Protein AF-A0A7C6SPL7-F1 (afdb_monomer_lite)

Sequence (47 aa):
MLYIYLVLVALLIINIVWNMLREKDVLVQVDAALVLVPLILRLLLIK

pLDDT: mean 85.16, std 5.83, range [60.41, 92.0]

Radius of gyration: 11.58 Å; chains: 1; bounding box: 28×15×30 Å

Secondary structure (DSSP, 8-state):
-HHHHHHHHHHHHHHHHHHHHH---HHHHHHHHHHHHHHHHHHTT--

Foldseek 3Di:
DVVVVLVVLVVLLVVLVVCLVVDPDVVSNVVSVVVNVVSVCVNVVND

Structure (mmCIF, N/CA/C/O backbone):
data_AF-A0A7C6SPL7-F1
#
_entry.id   AF-A0A7C6SPL7-F1
#
loop_
_atom_site.group_PDB
_atom_site.id
_atom_site.type_symbol
_atom_site.label_atom_id
_atom_site.label_alt_id
_atom_site.label_comp_id
_atom_site.label_asym_id
_atom_site.label_entity_id
_atom_site.label_seq_id
_atom_site.pdbx_PDB_ins_code
_atom_site.Cartn_x
_atom_site.Cartn_y
_atom_site.Cartn_z
_atom_site.occupancy
_atom_site.B_iso_or_equiv
_atom_site.auth_seq_id
_atom_site.auth_comp_id
_atom_site.auth_asym_id
_atom_site.auth_atom_id
_atom_site.pdbx_PDB_model_num
ATOM 1 N N . MET A 1 1 ? -15.250 9.085 12.072 1.00 66.81 1 MET A N 1
ATOM 2 C CA . MET A 1 1 ? -13.777 9.213 11.972 1.00 66.81 1 MET A CA 1
ATOM 3 C C . MET A 1 1 ? -13.109 7.971 11.378 1.00 66.81 1 MET A C 1
ATOM 5 O O . MET A 1 1 ? -12.431 8.123 10.374 1.00 66.81 1 MET A O 1
ATOM 9 N N . LEU A 1 2 ? -13.345 6.756 11.900 1.00 79.75 2 LEU A N 1
ATOM 10 C CA . LEU A 1 2 ? -12.747 5.509 11.376 1.00 79.75 2 LEU A CA 1
ATOM 11 C C . LEU A 1 2 ? -13.031 5.250 9.881 1.00 79.75 2 LEU A C 1
ATOM 13 O O . LEU A 1 2 ? -12.123 4.931 9.127 1.00 79.75 2 LEU A O 1
ATOM 17 N N . TYR A 1 3 ? -14.274 5.441 9.433 1.00 81.81 3 TYR A N 1
ATOM 18 C CA . TYR A 1 3 ? -14.643 5.206 8.030 1.00 81.81 3 TYR A CA 1
ATOM 19 C C . TYR A 1 3 ? -13.951 6.163 7.051 1.00 81.81 3 TYR A C 1
ATOM 21 O O . TYR A 1 3 ? -13.522 5.743 5.986 1.00 81.81 3 TYR A O 1
ATOM 29 N N . ILE A 1 4 ? -13.779 7.432 7.433 1.00 87.69 4 ILE A N 1
ATOM 30 C CA . ILE A 1 4 ? -13.060 8.426 6.619 1.00 87.69 4 ILE A CA 1
ATOM 31 C C . ILE A 1 4 ? -11.581 8.038 6.511 1.00 87.69 4 ILE A C 1
ATOM 33 O O . ILE A 1 4 ? -11.006 8.101 5.429 1.00 87.69 4 ILE A O 1
ATOM 37 N N . TYR A 1 5 ? -10.985 7.577 7.615 1.00 86.12 5 TYR A N 1
ATOM 38 C CA . TYR A 1 5 ? -9.622 7.050 7.618 1.00 86.12 5 TYR A CA 1
ATOM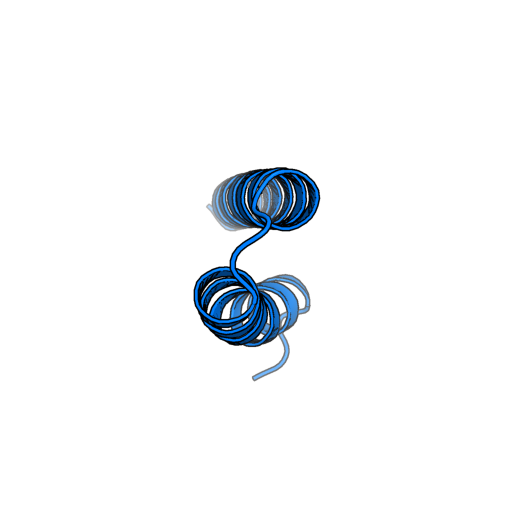 39 C C . TYR A 1 5 ? -9.475 5.852 6.670 1.00 86.12 5 TYR A C 1
ATOM 41 O O . TYR A 1 5 ? -8.584 5.856 5.828 1.00 86.12 5 TYR A O 1
ATOM 49 N N . LEU A 1 6 ? -10.382 4.873 6.737 1.00 84.31 6 LEU A N 1
ATOM 50 C CA . LEU A 1 6 ? -10.362 3.706 5.849 1.00 84.31 6 LEU A CA 1
ATOM 51 C C . LEU A 1 6 ? -10.513 4.090 4.370 1.00 84.31 6 LEU A C 1
ATOM 53 O O . LEU A 1 6 ? -9.806 3.543 3.528 1.00 84.31 6 LEU A O 1
ATOM 57 N N . VAL A 1 7 ? -11.376 5.060 4.051 1.00 90.44 7 VAL A N 1
ATOM 58 C CA . VAL A 1 7 ? -11.549 5.567 2.678 1.00 90.44 7 VAL A CA 1
ATOM 59 C C . VAL A 1 7 ? -10.276 6.247 2.170 1.00 90.44 7 VAL A C 1
ATOM 61 O O . VAL A 1 7 ? -9.859 5.995 1.041 1.00 90.44 7 VAL A O 1
ATOM 64 N N . LEU A 1 8 ? -9.621 7.063 2.999 1.00 90.31 8 LEU A N 1
ATOM 65 C CA . LEU A 1 8 ? -8.349 7.695 2.640 1.00 90.31 8 LEU A CA 1
ATOM 66 C C . LEU A 1 8 ? -7.240 6.661 2.430 1.00 90.31 8 LEU A C 1
ATOM 68 O O . LEU A 1 8 ? -6.503 6.748 1.451 1.00 90.31 8 LEU A O 1
ATOM 72 N N . VAL A 1 9 ? -7.146 5.660 3.309 1.00 88.38 9 VAL A N 1
ATOM 73 C CA . VAL A 1 9 ? -6.176 4.563 3.175 1.00 88.38 9 VAL A CA 1
ATOM 74 C C . VAL A 1 9 ? -6.434 3.770 1.892 1.00 88.38 9 VAL A C 1
ATOM 76 O O . VAL A 1 9 ? -5.492 3.498 1.153 1.00 88.38 9 VAL A O 1
ATOM 79 N N . ALA A 1 10 ? -7.693 3.463 1.573 1.00 88.31 10 ALA A N 1
ATOM 80 C CA . ALA A 1 10 ? -8.056 2.771 0.339 1.00 88.31 10 ALA A CA 1
ATOM 81 C C . ALA A 1 10 ? -7.689 3.583 -0.917 1.00 88.31 10 ALA A C 1
ATOM 83 O O . ALA A 1 10 ? -7.107 3.033 -1.851 1.00 88.31 10 ALA A O 1
ATOM 84 N N . LEU A 1 11 ? -7.950 4.895 -0.929 1.00 92.00 11 LEU A N 1
ATOM 85 C CA . LEU A 1 11 ? -7.537 5.782 -2.026 1.00 92.00 11 LEU A CA 1
ATOM 86 C C . LEU A 1 11 ? -6.016 5.837 -2.196 1.00 92.00 11 LEU A C 1
ATOM 88 O O . LEU A 1 11 ? -5.521 5.904 -3.324 1.00 92.00 11 LEU A O 1
ATOM 92 N N . LEU A 1 12 ? -5.278 5.797 -1.087 1.00 89.81 12 LEU A N 1
ATOM 93 C CA . LEU A 1 12 ? -3.822 5.785 -1.104 1.00 89.81 12 LEU A CA 1
ATOM 94 C C . LEU A 1 12 ? -3.294 4.467 -1.693 1.00 89.81 12 LEU A C 1
ATOM 96 O O . LEU A 1 12 ? -2.442 4.500 -2.575 1.00 89.81 12 LEU A O 1
ATOM 100 N N . ILE A 1 13 ? -3.856 3.322 -1.284 1.00 89.19 13 ILE A N 1
ATOM 101 C CA . ILE A 1 13 ? -3.526 1.999 -1.842 1.00 89.19 13 ILE A CA 1
ATOM 102 C C . ILE A 1 13 ? -3.768 1.980 -3.355 1.00 89.19 13 ILE A C 1
ATOM 104 O O . ILE A 1 13 ? -2.895 1.550 -4.103 1.00 89.19 13 ILE A O 1
ATOM 108 N N . ILE A 1 14 ? -4.914 2.488 -3.820 1.00 91.44 14 ILE A N 1
ATOM 109 C CA . ILE A 1 14 ? -5.241 2.534 -5.254 1.00 91.44 14 ILE A CA 1
ATOM 110 C C . ILE A 1 14 ? -4.222 3.379 -6.023 1.00 91.44 14 ILE A C 1
ATOM 112 O O . ILE A 1 14 ? -3.749 2.945 -7.070 1.00 91.44 14 ILE A O 1
ATOM 116 N N . ASN A 1 15 ? -3.849 4.554 -5.504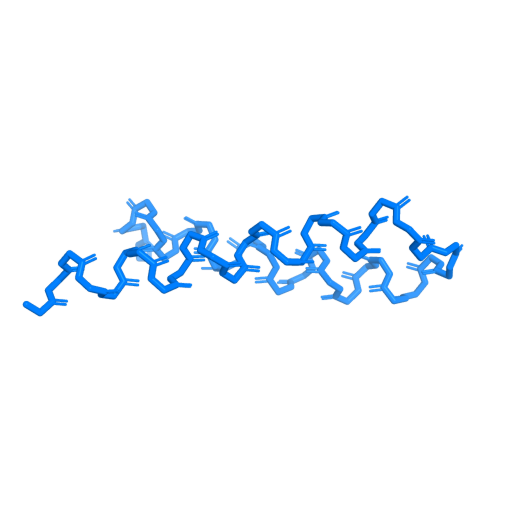 1.00 91.19 15 ASN A N 1
ATOM 117 C CA . ASN A 1 15 ? -2.838 5.400 -6.142 1.00 91.19 15 ASN A CA 1
ATOM 118 C C . ASN A 1 15 ? -1.474 4.713 -6.215 1.00 91.19 15 ASN A C 1
ATOM 120 O O . ASN A 1 15 ? -0.835 4.755 -7.262 1.00 91.19 15 ASN A O 1
ATOM 124 N N . ILE A 1 16 ? -1.042 4.051 -5.139 1.00 88.44 16 ILE A N 1
ATOM 125 C CA . ILE A 1 16 ? 0.244 3.344 -5.110 1.00 88.44 16 ILE A CA 1
ATOM 126 C C . ILE A 1 16 ? 0.232 2.184 -6.110 1.00 88.44 16 ILE A C 1
ATOM 128 O O . ILE A 1 16 ? 1.168 2.055 -6.892 1.00 88.44 16 ILE A O 1
ATOM 132 N N . VAL A 1 17 ? -0.836 1.382 -6.149 1.00 88.69 17 VAL A N 1
ATOM 133 C CA . VAL A 1 17 ? -0.969 0.272 -7.107 1.00 88.69 17 VAL A CA 1
ATOM 134 C C . VAL A 1 17 ? -0.997 0.790 -8.545 1.00 88.69 17 VAL A C 1
ATOM 136 O O . VAL A 1 17 ? -0.302 0.246 -9.400 1.00 88.69 17 VAL A O 1
ATOM 139 N N . TRP A 1 18 ? -1.738 1.866 -8.823 1.00 89.94 18 TRP A N 1
ATOM 140 C CA . TRP A 1 18 ? -1.749 2.487 -10.149 1.00 89.94 18 TRP A CA 1
ATOM 141 C C . TRP A 1 18 ? -0.355 2.981 -10.541 1.00 89.94 18 TRP A C 1
ATOM 143 O O . TRP A 1 18 ? 0.089 2.750 -11.667 1.00 89.94 18 TRP A O 1
ATOM 153 N N . ASN A 1 19 ? 0.353 3.625 -9.611 1.00 88.00 19 ASN A N 1
ATOM 154 C CA . ASN A 1 19 ? 1.712 4.093 -9.834 1.00 88.00 19 ASN A CA 1
ATOM 155 C C . ASN A 1 19 ? 2.653 2.918 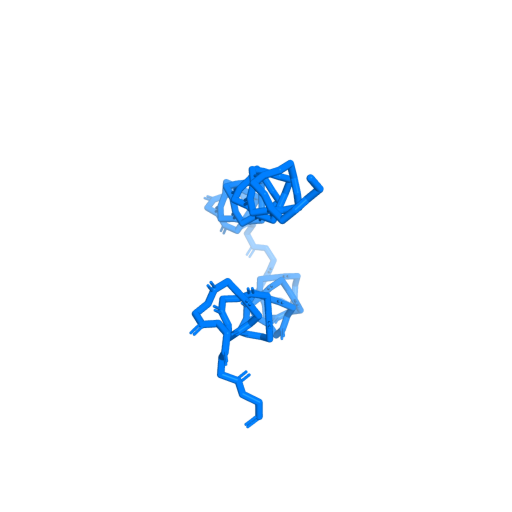-10.128 1.00 88.00 19 ASN A C 1
ATOM 157 O O . ASN A 1 19 ? 3.342 2.931 -11.138 1.00 88.00 19 ASN A O 1
ATOM 161 N N . MET A 1 20 ? 2.596 1.847 -9.331 1.00 84.94 20 MET A N 1
ATOM 162 C CA . MET A 1 20 ? 3.397 0.631 -9.523 1.00 84.94 20 MET A CA 1
ATOM 163 C C . MET A 1 20 ? 3.140 -0.083 -10.855 1.00 84.94 20 MET A C 1
ATOM 165 O O . MET A 1 20 ? 4.044 -0.733 -11.368 1.00 84.94 20 MET A O 1
ATOM 169 N N . LEU A 1 21 ? 1.924 -0.003 -11.406 1.00 84.88 21 LEU A N 1
ATOM 170 C CA . LEU A 1 21 ? 1.603 -0.577 -12.719 1.00 84.88 21 LEU A CA 1
ATOM 171 C C . LEU A 1 21 ? 2.141 0.263 -13.885 1.00 84.88 21 LEU A C 1
ATOM 173 O O . LEU A 1 21 ? 2.272 -0.243 -15.000 1.00 84.88 21 LEU A O 1
ATOM 177 N N . ARG A 1 22 ? 2.406 1.551 -13.651 1.00 86.44 22 ARG A N 1
ATOM 178 C CA . ARG A 1 22 ? 2.824 2.512 -14.677 1.00 86.44 22 ARG A CA 1
ATOM 179 C C . ARG A 1 22 ? 4.329 2.781 -14.646 1.00 86.44 22 ARG A C 1
ATOM 181 O O . ARG A 1 22 ? 4.916 3.030 -15.699 1.00 86.44 22 ARG A O 1
ATOM 188 N N . GLU A 1 23 ? 4.939 2.719 -13.469 1.00 83.38 23 GLU A N 1
ATOM 189 C CA . GLU A 1 23 ? 6.376 2.873 -13.272 1.00 83.38 23 GLU A CA 1
ATOM 190 C C . GLU A 1 23 ? 7.134 1.651 -13.813 1.00 83.38 23 GLU A C 1
ATOM 192 O O . GLU A 1 23 ? 6.771 0.507 -13.541 1.00 83.38 23 GLU A O 1
ATOM 197 N N . LYS A 1 24 ? 8.210 1.887 -14.571 1.00 78.81 24 LYS A N 1
ATOM 198 C CA . LYS A 1 24 ? 9.117 0.828 -15.055 1.00 78.81 24 LYS A CA 1
ATOM 199 C C . LYS A 1 24 ? 10.359 0.654 -14.180 1.00 78.81 24 LYS A C 1
ATOM 201 O O . LYS A 1 24 ? 11.052 -0.353 -14.315 1.00 78.81 24 LYS A O 1
ATOM 206 N N . ASP A 1 25 ? 10.635 1.615 -13.300 1.00 86.19 25 ASP A N 1
ATOM 207 C CA . ASP A 1 25 ? 11.798 1.575 -12.422 1.00 86.19 25 ASP A CA 1
ATOM 208 C C . ASP A 1 25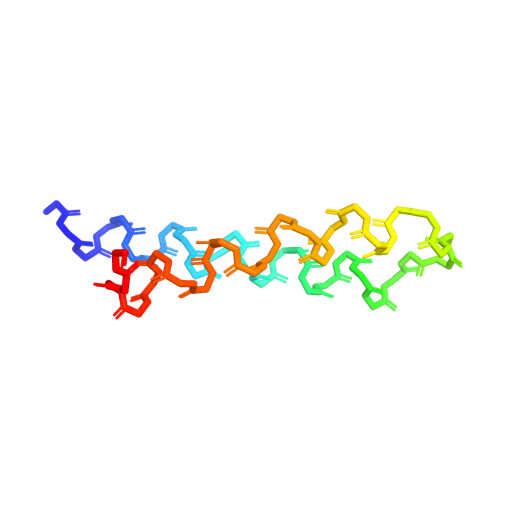 ? 11.553 0.656 -11.227 1.00 86.19 25 ASP A C 1
ATOM 210 O O . ASP A 1 25 ? 10.764 0.940 -10.324 1.00 86.19 25 ASP A O 1
ATOM 214 N N . VAL A 1 26 ? 12.293 -0.451 -11.213 1.00 82.00 26 VAL A N 1
ATOM 215 C CA . VAL A 1 26 ? 12.174 -1.515 -10.208 1.00 82.00 26 VAL A CA 1
ATOM 216 C C . VAL A 1 26 ? 12.452 -0.990 -8.796 1.00 82.00 26 VAL A C 1
ATOM 218 O O . VAL A 1 26 ? 11.803 -1.414 -7.847 1.00 82.00 26 VAL A O 1
ATOM 221 N N . LEU A 1 27 ? 13.367 -0.025 -8.646 1.00 85.56 27 LEU A N 1
ATOM 222 C CA . LEU A 1 27 ? 13.666 0.603 -7.353 1.00 85.56 27 LEU A CA 1
ATOM 223 C C . LEU A 1 27 ? 12.451 1.351 -6.787 1.00 85.56 27 LEU A C 1
ATOM 225 O O . LEU A 1 27 ? 12.096 1.161 -5.627 1.00 85.56 27 LEU A O 1
ATOM 229 N N . VAL A 1 28 ? 11.762 2.128 -7.627 1.00 83.75 28 VAL A N 1
ATOM 230 C CA . VAL A 1 28 ? 10.553 2.868 -7.232 1.00 83.75 28 VAL A CA 1
ATOM 231 C C . VAL A 1 28 ? 9.406 1.903 -6.933 1.00 83.75 28 VAL A C 1
ATOM 233 O O . VAL A 1 28 ? 8.633 2.117 -6.002 1.00 83.75 28 VAL A O 1
ATOM 236 N N . GLN A 1 29 ? 9.318 0.799 -7.677 1.00 82.62 29 GLN A N 1
ATOM 237 C CA . GLN A 1 29 ? 8.328 -0.246 -7.437 1.00 82.62 29 GLN A CA 1
ATOM 238 C C . GLN A 1 29 ? 8.548 -0.954 -6.091 1.00 82.62 29 GLN A C 1
ATOM 240 O O . GLN A 1 29 ? 7.578 -1.252 -5.393 1.00 82.62 29 GLN A O 1
ATOM 245 N N . VAL A 1 30 ? 9.804 -1.193 -5.703 1.00 86.88 30 VAL A N 1
ATOM 246 C CA . VAL A 1 30 ? 10.163 -1.789 -4.407 1.00 86.88 30 VAL A CA 1
ATOM 247 C C . VAL A 1 30 ? 9.861 -0.833 -3.254 1.00 86.88 30 VAL A C 1
ATOM 249 O O . VAL A 1 30 ? 9.233 -1.258 -2.285 1.00 86.88 30 VAL A O 1
ATOM 252 N N . ASP A 1 31 ? 10.217 0.448 -3.368 1.00 87.81 31 ASP A N 1
ATOM 253 C CA . ASP A 1 31 ? 9.871 1.457 -2.354 1.00 87.81 31 ASP A CA 1
ATOM 254 C C . ASP A 1 31 ? 8.350 1.597 -2.198 1.00 87.81 31 ASP A C 1
ATOM 256 O O . ASP A 1 31 ? 7.819 1.617 -1.084 1.00 87.81 31 ASP A O 1
ATOM 260 N N . ALA A 1 32 ? 7.620 1.614 -3.316 1.00 86.56 32 ALA A N 1
ATOM 261 C CA . ALA A 1 32 ? 6.164 1.659 -3.319 1.00 86.56 32 ALA A CA 1
ATOM 262 C C . ALA A 1 32 ? 5.548 0.410 -2.665 1.00 86.56 32 ALA A C 1
ATOM 264 O O . ALA A 1 32 ? 4.632 0.531 -1.848 1.00 86.56 32 ALA A O 1
ATOM 265 N N . ALA A 1 33 ? 6.078 -0.783 -2.952 1.00 86.62 33 ALA A N 1
ATOM 266 C CA . ALA A 1 33 ? 5.644 -2.032 -2.328 1.00 86.62 33 ALA A CA 1
ATOM 267 C C . ALA A 1 33 ? 5.931 -2.057 -0.817 1.00 86.62 33 ALA A C 1
ATOM 269 O O . ALA A 1 33 ? 5.077 -2.484 -0.036 1.00 86.62 33 ALA A O 1
ATOM 270 N N . LEU A 1 34 ? 7.096 -1.554 -0.394 1.00 89.62 34 LEU A N 1
ATOM 271 C CA . LEU A 1 34 ? 7.488 -1.464 1.013 1.00 89.62 34 LEU A CA 1
ATOM 272 C C . LEU A 1 34 ? 6.522 -0.586 1.816 1.00 89.62 34 LEU A C 1
ATOM 274 O O . LEU A 1 34 ? 6.232 -0.899 2.967 1.00 89.62 34 LEU A O 1
ATOM 278 N N . VAL A 1 35 ? 5.993 0.481 1.212 1.00 88.75 35 VAL A N 1
ATOM 279 C CA . VAL A 1 35 ? 4.965 1.344 1.816 1.00 88.75 35 VAL A CA 1
ATOM 280 C C . VAL A 1 35 ? 3.570 0.713 1.732 1.00 88.75 35 VAL A C 1
ATOM 282 O O . VAL A 1 35 ? 2.760 0.889 2.646 1.00 88.75 35 VAL A O 1
ATOM 285 N N . LEU A 1 36 ? 3.283 -0.061 0.681 1.00 88.38 36 LEU A N 1
ATOM 286 C CA . LEU A 1 36 ? 1.995 -0.731 0.491 1.00 88.38 36 LEU A CA 1
ATOM 287 C C . LEU A 1 36 ? 1.716 -1.773 1.587 1.00 88.38 36 LEU A C 1
ATOM 289 O O . LEU A 1 36 ? 0.601 -1.840 2.101 1.00 88.38 36 LEU A O 1
ATOM 293 N N . VAL A 1 37 ? 2.725 -2.554 1.987 1.00 87.94 37 VAL A N 1
ATOM 294 C CA . VAL A 1 37 ? 2.599 -3.603 3.017 1.00 87.94 37 VAL A CA 1
ATOM 295 C C . VAL A 1 37 ? 2.065 -3.066 4.359 1.00 87.94 37 VAL A C 1
ATOM 297 O O . VAL A 1 37 ? 1.002 -3.520 4.789 1.00 87.94 37 VAL A O 1
ATOM 300 N N . PRO A 1 38 ? 2.705 -2.085 5.031 1.00 88.19 38 PRO A N 1
ATOM 301 C CA . PRO A 1 38 ? 2.201 -1.543 6.291 1.00 88.19 38 PRO A CA 1
ATOM 302 C C . PRO A 1 38 ? 0.865 -0.813 6.119 1.00 88.19 38 PRO A C 1
ATOM 304 O O . PRO A 1 38 ? 0.071 -0.754 7.057 1.00 88.19 38 PRO A O 1
ATOM 307 N N . LEU A 1 39 ? 0.583 -0.265 4.936 1.00 87.94 39 LEU A N 1
ATOM 308 C CA . LEU A 1 39 ? -0.679 0.408 4.642 1.00 87.94 39 LEU A CA 1
ATOM 309 C C . LEU A 1 39 ? -1.851 -0.583 4.554 1.00 87.94 39 LEU A C 1
ATOM 311 O O . LEU A 1 39 ? -2.919 -0.318 5.106 1.00 87.94 39 LEU A O 1
ATOM 315 N N . ILE A 1 40 ? -1.629 -1.748 3.941 1.00 85.62 40 ILE A N 1
ATOM 316 C CA . ILE A 1 40 ? -2.589 -2.859 3.916 1.00 85.62 40 ILE A CA 1
ATOM 317 C C . ILE A 1 40 ? -2.771 -3.441 5.321 1.00 85.62 40 ILE A C 1
ATOM 319 O O . ILE A 1 40 ? -3.905 -3.661 5.740 1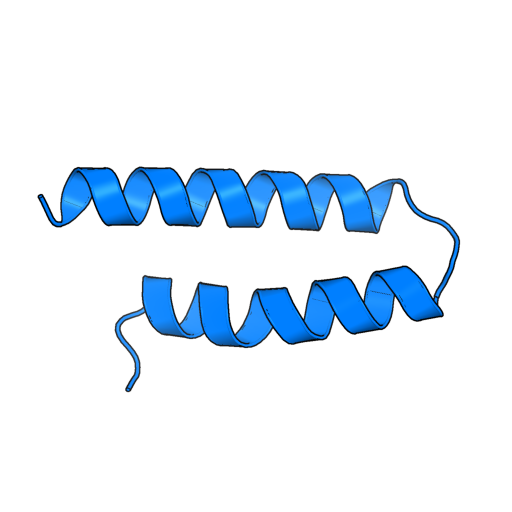.00 85.62 40 ILE A O 1
ATOM 323 N N . LEU A 1 41 ? -1.689 -3.634 6.085 1.00 85.56 41 LEU A N 1
ATOM 324 C CA . LEU A 1 41 ? -1.779 -4.100 7.477 1.00 85.56 41 LEU A CA 1
ATOM 325 C C . LEU A 1 41 ? -2.609 -3.142 8.346 1.00 85.56 41 LEU A C 1
ATOM 327 O O . LEU A 1 41 ? -3.466 -3.590 9.107 1.00 85.56 41 LEU A O 1
ATOM 331 N N . ARG A 1 42 ? -2.434 -1.823 8.167 1.00 84.62 42 ARG A N 1
ATOM 332 C CA . ARG A 1 42 ? -3.261 -0.794 8.822 1.00 84.62 42 ARG A CA 1
ATOM 333 C C . ARG A 1 42 ? -4.726 -0.865 8.404 1.00 84.62 42 ARG A C 1
ATOM 335 O O . ARG A 1 42 ? -5.591 -0.699 9.260 1.00 84.62 42 ARG A O 1
ATOM 342 N N . LEU A 1 43 ? -5.012 -1.117 7.125 1.00 80.25 43 LEU A N 1
ATOM 343 C CA . LEU A 1 43 ? -6.382 -1.299 6.634 1.00 80.25 43 LEU A CA 1
A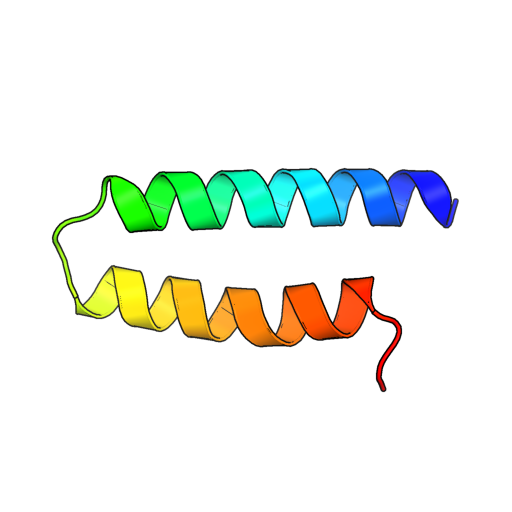TOM 344 C C . LEU A 1 43 ? -7.045 -2.528 7.277 1.00 80.25 43 LEU A C 1
ATOM 346 O O . LEU A 1 43 ? -8.207 -2.469 7.669 1.00 80.25 43 LEU A O 1
ATOM 350 N N . LEU A 1 44 ? -6.288 -3.617 7.425 1.00 80.94 44 LEU A N 1
ATOM 351 C CA . LEU A 1 44 ? -6.728 -4.851 8.079 1.00 80.94 44 LEU A CA 1
ATOM 352 C C . LEU A 1 44 ? -6.740 -4.756 9.614 1.00 80.94 44 LEU A C 1
ATOM 354 O O . LEU A 1 44 ? -7.107 -5.726 10.271 1.00 80.94 44 LEU A O 1
ATOM 358 N N . LEU A 1 45 ? -6.366 -3.602 10.187 1.00 78.94 45 LEU A N 1
ATOM 359 C CA . LEU A 1 45 ? -6.263 -3.367 11.633 1.00 78.94 45 LEU A CA 1
ATOM 360 C C . LEU A 1 45 ? -5.335 -4.370 12.346 1.00 78.94 45 LEU A C 1
ATOM 362 O O . LEU A 1 45 ? -5.488 -4.627 13.541 1.00 78.94 45 LEU A O 1
ATOM 366 N N . ILE A 1 46 ? -4.359 -4.916 11.619 1.00 76.06 46 ILE A N 1
ATOM 367 C CA . ILE A 1 46 ? -3.348 -5.825 12.156 1.00 76.06 46 ILE A CA 1
ATOM 368 C C . ILE A 1 46 ? -2.254 -4.959 12.792 1.00 76.06 46 ILE A C 1
ATOM 370 O O . ILE A 1 46 ? -1.708 -4.067 12.138 1.00 76.06 46 ILE A O 1
ATOM 374 N N . LYS A 1 47 ? -1.997 -5.185 14.083 1.00 60.41 47 LYS A N 1
ATOM 375 C CA . LYS A 1 47 ? -1.012 -4.454 14.891 1.00 60.41 47 LYS A CA 1
ATOM 376 C C . LYS A 1 47 ? 0.323 -5.176 14.946 1.00 60.41 47 LYS A C 1
ATOM 378 O O . LYS A 1 47 ? 0.292 -6.418 15.080 1.00 60.41 47 LYS A O 1
#